Protein AF-A0A944PLM6-F1 (afdb_monomer_lite)

Foldseek 3Di:
DVVVVVVVVVVVVVCCVPDPVSVVVVVLVVVLVVLLVVLLCLLVPPPNPDPPDPDPVVVVVVVVVSVVVSVVQLVLLVVLVVVVVVVCVVVVHDDDVVVVVSDGSSDPPVDDSDDDDDDPPVVQQVQADPVRDHDDDDPPPDDPDDDD

Sequence (148 aa):
MKEYGAIRRTIYAAKYLSDPVYQRKIARQLNRGESIHALRRQLHYARDGKITQRQPAQQSEQMWCLTVVTNAVICWHTEYLGLAVDQLRAAGREVHDDVLAHISPARSSAVNHYGSITVDYERELAQLDERGRQPLRTVTTDGIGAGL

Secondary structure (DSSP, 8-state):
-HHHHHHHHHHHHHHHHH-HHHHHHHHHHHHHHHHHHHHHHHHGGGGTT-----SHHHHHHHHHHHHHHHHHHHHHHHHHHHHHHHHHHHTT----HHHHTT--TT-STTS--SS-----HHHHHHT--TTS-PPP-------S----

pLDDT: mean 77.5, std 15.0, range [29.17, 94.12]

Radius of gyration: 21.21 Å; chains: 1; bounding box: 40×60×49 Å

Structure (mmCIF, N/CA/C/O backbone):
data_AF-A0A944PLM6-F1
#
_entry.id   AF-A0A944PLM6-F1
#
loop_
_atom_site.group_PDB
_atom_site.id
_atom_site.type_symbol
_atom_site.label_atom_id
_atom_site.label_alt_id
_atom_site.label_comp_id
_atom_site.label_asym_id
_atom_site.label_entity_id
_atom_site.label_seq_id
_atom_site.pdbx_PDB_ins_code
_atom_site.Cartn_x
_atom_site.Cartn_y
_atom_site.Cartn_z
_atom_site.occupancy
_atom_site.B_iso_or_equiv
_atom_site.auth_seq_id
_atom_site.auth_comp_id
_atom_site.auth_asym_id
_atom_site.auth_atom_id
_atom_site.pdbx_PDB_model_num
ATOM 1 N N . MET A 1 1 ? 2.335 -35.847 -17.991 1.00 59.47 1 MET A N 1
ATOM 2 C CA . MET A 1 1 ? 2.393 -34.507 -17.344 1.00 59.47 1 MET A CA 1
ATOM 3 C C . MET A 1 1 ? 1.105 -33.679 -17.489 1.00 59.47 1 MET A C 1
ATOM 5 O O . MET A 1 1 ? 0.718 -33.052 -16.513 1.00 59.47 1 MET A O 1
ATOM 9 N N . LYS A 1 2 ? 0.410 -33.671 -18.645 1.00 70.94 2 LYS A N 1
ATOM 10 C CA . LYS A 1 2 ? -0.862 -32.925 -18.833 1.00 70.94 2 LYS A CA 1
ATOM 11 C C . LYS A 1 2 ? -2.008 -33.385 -17.917 1.00 70.94 2 LYS A C 1
ATOM 13 O O . LYS A 1 2 ? -2.741 -32.549 -17.398 1.00 70.94 2 LYS A O 1
ATOM 18 N N . GLU A 1 3 ? -2.131 -34.688 -17.686 1.00 77.38 3 GLU A N 1
ATOM 19 C CA . GLU A 1 3 ? -3.244 -35.269 -16.916 1.00 77.38 3 GLU A CA 1
ATOM 20 C C . GLU A 1 3 ? -3.241 -34.848 -15.443 1.00 77.38 3 GLU A C 1
ATOM 22 O O . GLU A 1 3 ? -4.279 -34.494 -14.891 1.00 77.38 3 GLU A O 1
ATOM 27 N N . TYR A 1 4 ? -2.060 -34.750 -14.831 1.00 81.12 4 TYR A N 1
ATOM 28 C CA . TYR A 1 4 ? -1.915 -34.266 -13.456 1.00 81.12 4 TYR A CA 1
ATOM 29 C C . TYR A 1 4 ? -2.408 -32.815 -13.289 1.00 81.12 4 TYR A C 1
ATOM 31 O O . TYR A 1 4 ? -3.024 -32.456 -12.285 1.00 81.12 4 TYR A O 1
ATOM 39 N N . GLY A 1 5 ? -2.196 -31.973 -14.307 1.00 84.50 5 GLY A N 1
ATOM 40 C CA . GLY A 1 5 ? -2.701 -30.599 -14.326 1.00 84.50 5 GLY A CA 1
ATOM 41 C C . GLY A 1 5 ? -4.224 -30.517 -14.458 1.00 84.50 5 GLY A C 1
ATOM 42 O O . GLY A 1 5 ? -4.839 -29.638 -13.852 1.00 84.50 5 GLY A O 1
ATOM 43 N N . ALA A 1 6 ? -4.832 -31.442 -15.206 1.00 87.69 6 ALA A N 1
ATOM 44 C CA . ALA A 1 6 ? -6.283 -31.535 -15.345 1.00 87.69 6 ALA A CA 1
ATOM 45 C C . ALA A 1 6 ? -6.939 -31.951 -14.021 1.00 87.69 6 ALA A C 1
ATOM 47 O O . ALA A 1 6 ? -7.836 -31.255 -13.554 1.00 87.69 6 ALA A O 1
ATOM 48 N N . ILE A 1 7 ? -6.414 -32.988 -13.357 1.00 88.44 7 ILE A N 1
ATOM 49 C CA . ILE A 1 7 ? -6.901 -33.448 -12.044 1.00 88.44 7 ILE A CA 1
ATOM 50 C C . ILE A 1 7 ? -6.869 -32.303 -11.022 1.00 88.44 7 ILE A C 1
ATOM 52 O O . ILE A 1 7 ? -7.860 -32.043 -10.338 1.00 88.44 7 ILE A O 1
ATOM 56 N N . ARG A 1 8 ? -5.764 -31.546 -10.959 1.00 87.56 8 ARG A N 1
ATOM 57 C CA . ARG A 1 8 ? -5.635 -30.422 -10.020 1.00 87.56 8 ARG A CA 1
ATOM 58 C C . ARG A 1 8 ? -6.628 -29.288 -10.303 1.00 87.56 8 ARG A C 1
ATOM 60 O O . ARG A 1 8 ? -7.148 -28.700 -9.357 1.00 87.56 8 ARG A O 1
ATOM 67 N N . ARG A 1 9 ? -6.912 -28.984 -11.578 1.00 87.81 9 ARG A N 1
ATOM 68 C CA . ARG A 1 9 ? -7.939 -27.994 -11.958 1.00 87.81 9 ARG A CA 1
ATOM 69 C C . ARG A 1 9 ? -9.340 -28.453 -11.582 1.00 87.81 9 ARG A C 1
ATOM 71 O O . ARG A 1 9 ? -10.097 -27.641 -11.066 1.00 87.81 9 ARG A O 1
ATOM 78 N N . THR A 1 10 ? -9.671 -29.724 -11.800 1.00 93.12 10 THR A N 1
ATOM 79 C CA . THR A 1 10 ? -10.995 -30.265 -11.468 1.00 93.12 10 THR A CA 1
ATOM 80 C C . THR A 1 10 ? -11.239 -30.246 -9.961 1.00 93.12 10 THR A C 1
ATOM 82 O O . THR A 1 10 ? -12.281 -29.765 -9.530 1.00 93.12 10 THR A O 1
ATOM 85 N N . ILE A 1 11 ? -10.260 -30.666 -9.148 1.00 90.69 11 ILE A N 1
ATOM 86 C CA . ILE A 1 11 ? -10.351 -30.590 -7.677 1.00 90.69 11 ILE A CA 1
ATOM 87 C C . ILE A 1 11 ? -10.518 -29.137 -7.220 1.00 90.69 11 ILE A C 1
ATOM 89 O O . ILE A 1 11 ? -11.356 -28.843 -6.369 1.00 90.69 11 ILE A O 1
ATOM 93 N N . TYR A 1 12 ? -9.741 -28.217 -7.798 1.00 89.12 12 TYR A N 1
ATOM 94 C CA . TYR A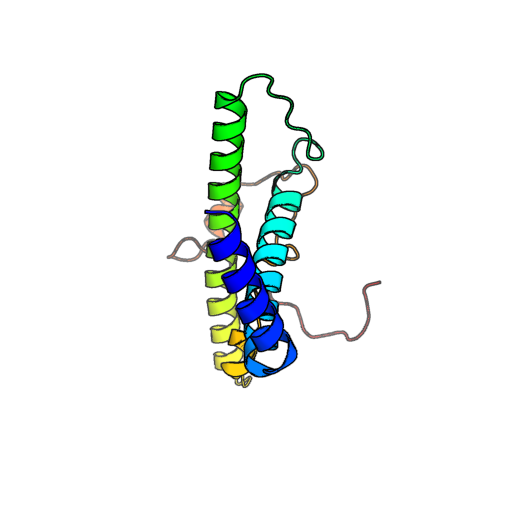 1 12 ? -9.858 -26.793 -7.500 1.00 89.12 12 TYR A CA 1
ATOM 95 C C . TYR A 1 12 ? -11.246 -26.238 -7.852 1.00 89.12 12 TYR A C 1
ATOM 97 O O . TYR A 1 12 ? -11.856 -25.574 -7.019 1.00 89.12 12 TYR A O 1
ATOM 105 N N . ALA A 1 13 ? -11.760 -26.536 -9.049 1.00 90.50 13 ALA A N 1
ATOM 106 C CA . ALA A 1 13 ? -13.065 -26.073 -9.515 1.00 90.50 13 ALA A CA 1
ATOM 107 C C . ALA A 1 13 ? -14.213 -26.650 -8.675 1.00 90.50 13 ALA A C 1
ATOM 109 O O . ALA A 1 13 ? -15.098 -25.906 -8.263 1.00 90.50 13 ALA A O 1
ATOM 110 N N . ALA A 1 14 ? -14.161 -27.946 -8.355 1.00 91.12 14 ALA A N 1
ATOM 111 C CA . ALA A 1 14 ? -15.138 -28.592 -7.485 1.00 91.12 14 ALA A CA 1
ATOM 112 C C . ALA A 1 14 ? -15.158 -27.936 -6.098 1.00 91.12 14 ALA A C 1
ATOM 114 O O . ALA A 1 14 ? -16.220 -27.546 -5.623 1.00 91.12 14 ALA A O 1
ATOM 115 N N . LYS A 1 15 ? -13.981 -27.718 -5.492 1.00 90.44 15 LYS A N 1
ATOM 116 C CA . LYS A 1 15 ? -13.865 -27.05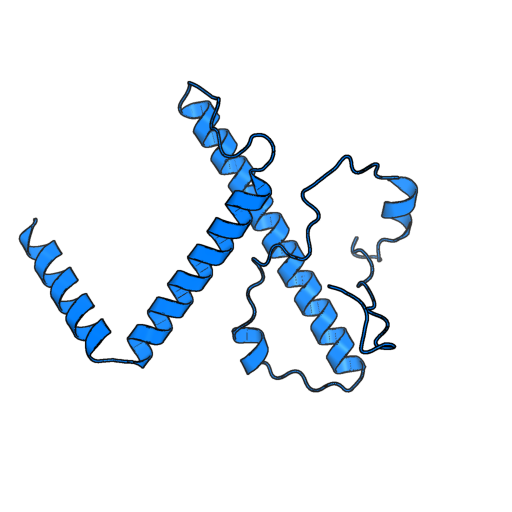2 -4.188 1.00 90.44 15 LYS A CA 1
ATOM 117 C C . LYS A 1 15 ? -14.338 -25.597 -4.226 1.00 90.44 15 LYS A C 1
ATOM 119 O O . LYS A 1 15 ? -14.952 -25.127 -3.276 1.00 90.44 15 LYS A O 1
ATOM 124 N N . TYR A 1 16 ? -14.052 -24.883 -5.313 1.00 89.88 16 TYR A N 1
ATOM 125 C CA . TYR A 1 16 ? -14.509 -23.509 -5.518 1.00 89.88 16 TYR A CA 1
ATOM 126 C C . TYR A 1 16 ? -16.034 -23.402 -5.588 1.00 89.88 16 TYR A C 1
ATOM 128 O O . TYR A 1 16 ? -16.599 -22.485 -5.001 1.00 89.88 16 TYR A O 1
ATOM 136 N N . LEU A 1 17 ? -16.691 -24.342 -6.270 1.00 90.56 17 LEU A N 1
ATOM 137 C CA . LEU A 1 17 ? -18.149 -24.373 -6.402 1.00 90.56 17 LEU A CA 1
ATOM 138 C C . LEU A 1 17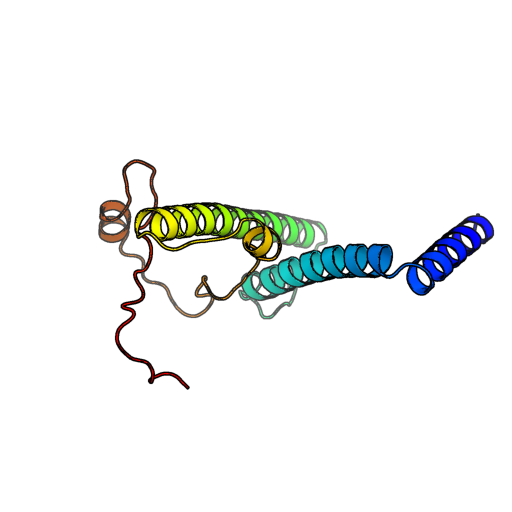 ? -18.852 -24.853 -5.124 1.00 90.56 17 LEU A C 1
ATOM 140 O O . LEU A 1 17 ? -19.970 -24.425 -4.856 1.00 90.56 17 LEU A O 1
ATOM 144 N N . SER A 1 18 ? -18.221 -25.734 -4.341 1.00 92.81 18 SER A N 1
ATOM 145 C CA . SER A 1 18 ? -18.843 -26.345 -3.160 1.00 92.81 18 SER A CA 1
ATOM 146 C C . SER A 1 18 ? -18.670 -25.554 -1.860 1.00 92.81 18 SER A C 1
ATOM 148 O O . SER A 1 18 ? -19.452 -25.743 -0.935 1.00 92.81 18 SER A O 1
ATOM 150 N N . ASP A 1 19 ? -17.624 -24.729 -1.742 1.00 94.12 19 ASP A N 1
ATOM 151 C CA . ASP A 1 19 ? -17.245 -24.063 -0.488 1.00 94.12 19 ASP A CA 1
ATOM 152 C C . ASP A 1 19 ? -17.259 -22.522 -0.630 1.00 94.12 19 ASP A C 1
ATOM 154 O O . ASP A 1 19 ? -16.311 -21.926 -1.161 1.00 94.12 19 ASP A O 1
ATOM 158 N N . PRO A 1 20 ? -18.293 -21.841 -0.094 1.00 91.81 20 PRO A N 1
ATOM 159 C CA . PRO A 1 20 ? -18.384 -20.381 -0.106 1.00 91.81 20 PRO A CA 1
ATOM 160 C C . PRO A 1 20 ? -17.243 -19.677 0.641 1.00 91.81 20 PRO A C 1
ATOM 162 O O . PRO A 1 20 ? -16.858 -18.559 0.288 1.00 91.81 20 PRO A O 1
ATOM 165 N N . VAL A 1 21 ? -16.673 -20.295 1.681 1.00 90.75 21 VAL A N 1
ATOM 166 C CA . VAL A 1 21 ? -15.540 -19.727 2.427 1.00 90.75 21 VAL A CA 1
ATOM 167 C C . VAL A 1 21 ? -14.285 -19.762 1.558 1.00 90.75 21 VAL A C 1
ATOM 169 O O . VAL A 1 21 ? -13.546 -18.772 1.492 1.00 90.75 21 VAL A O 1
ATOM 172 N N . TYR A 1 22 ? -14.075 -20.862 0.832 1.00 88.50 22 TYR A N 1
ATOM 173 C CA . TYR A 1 22 ? -12.991 -20.990 -0.139 1.00 88.50 22 TYR A CA 1
ATOM 174 C C . TYR A 1 22 ? -13.141 -19.994 -1.298 1.00 88.50 22 TYR A C 1
ATOM 176 O O . TYR A 1 22 ? -12.171 -19.310 -1.640 1.00 88.50 22 TYR A O 1
ATOM 184 N N . GLN A 1 23 ? -14.357 -19.818 -1.825 1.00 90.38 23 GLN A N 1
ATOM 185 C CA . GLN A 1 23 ? -14.659 -18.802 -2.836 1.00 90.38 23 GLN A CA 1
ATOM 186 C C . GLN A 1 23 ? -14.324 -17.387 -2.345 1.00 90.38 23 GLN A C 1
ATOM 188 O O . GLN A 1 23 ? -13.603 -16.654 -3.024 1.00 90.38 23 GLN A O 1
ATOM 193 N N . ARG A 1 24 ? -14.782 -17.004 -1.144 1.00 87.94 24 ARG A N 1
ATOM 194 C CA . ARG A 1 24 ? -14.489 -15.685 -0.550 1.00 87.94 24 ARG A CA 1
ATOM 195 C C . ARG A 1 24 ? -12.992 -15.462 -0.351 1.00 87.94 24 ARG A C 1
ATOM 197 O O . ARG A 1 24 ? -12.513 -14.346 -0.540 1.00 87.94 24 ARG A O 1
ATOM 204 N N . LYS A 1 25 ? -12.244 -16.499 0.040 1.00 87.56 25 LYS A N 1
ATOM 205 C CA . LYS A 1 25 ? -10.783 -16.423 0.178 1.00 87.56 25 LYS A CA 1
ATOM 206 C C . LYS A 1 25 ? -10.115 -16.144 -1.170 1.00 87.56 25 LYS A C 1
ATOM 208 O O . LYS A 1 25 ? -9.259 -15.266 -1.243 1.00 87.56 25 LYS A O 1
ATOM 213 N N . ILE A 1 26 ? -10.531 -16.846 -2.223 1.00 87.19 26 ILE A N 1
ATOM 214 C CA . ILE A 1 26 ? -10.013 -16.645 -3.582 1.00 87.19 26 ILE A CA 1
ATOM 215 C C . ILE A 1 26 ? -10.363 -15.249 -4.098 1.00 87.19 26 ILE A C 1
ATOM 217 O O . ILE A 1 26 ? -9.477 -14.546 -4.574 1.00 87.19 26 ILE A O 1
ATOM 221 N N . ALA A 1 27 ? -11.612 -14.809 -3.930 1.00 85.25 27 ALA A N 1
ATOM 222 C CA . ALA A 1 27 ? -12.045 -13.470 -4.323 1.00 85.25 27 ALA A CA 1
ATOM 223 C C . ALA A 1 27 ? -11.233 -12.376 -3.611 1.00 85.25 27 ALA A C 1
ATOM 225 O O . ALA A 1 27 ? -10.778 -11.434 -4.248 1.00 85.25 27 ALA A O 1
ATOM 226 N N . ARG A 1 28 ? -10.953 -12.529 -2.308 1.00 84.50 28 ARG A N 1
ATOM 227 C CA . ARG A 1 28 ? -10.081 -11.601 -1.565 1.00 84.50 28 ARG A CA 1
ATOM 228 C C . ARG A 1 28 ? -8.666 -11.530 -2.138 1.00 84.50 28 ARG A C 1
ATOM 230 O O . ARG A 1 28 ? -8.110 -10.440 -2.255 1.00 84.50 28 ARG A O 1
ATOM 237 N N . GLN A 1 29 ? -8.077 -12.671 -2.496 1.00 85.25 29 GLN A N 1
ATOM 238 C CA . GLN A 1 29 ? -6.752 -12.697 -3.121 1.00 85.25 29 GLN A CA 1
ATOM 239 C C . GLN A 1 29 ? -6.764 -12.043 -4.506 1.00 85.25 29 GLN A C 1
ATOM 241 O O . GLN A 1 29 ? -5.848 -11.283 -4.819 1.00 85.25 29 GLN A O 1
ATOM 246 N N . LEU A 1 30 ? -7.807 -12.298 -5.300 1.00 86.31 30 LEU A N 1
ATOM 247 C CA . LEU A 1 30 ? -7.975 -11.703 -6.622 1.00 86.31 30 LEU A CA 1
ATOM 248 C C . LEU A 1 30 ? -8.134 -10.183 -6.530 1.00 86.31 30 LEU A C 1
ATOM 250 O O . LEU A 1 30 ? -7.349 -9.466 -7.139 1.00 86.31 30 LEU A O 1
ATOM 254 N N . ASN A 1 31 ? -9.045 -9.700 -5.683 1.00 84.94 31 ASN A N 1
ATOM 255 C CA . ASN A 1 31 ? -9.276 -8.271 -5.461 1.00 84.94 31 ASN A CA 1
ATOM 256 C C . ASN A 1 31 ? -7.996 -7.547 -5.019 1.00 84.94 31 ASN A C 1
ATOM 258 O O . ASN A 1 31 ? -7.735 -6.424 -5.445 1.00 84.94 31 ASN A O 1
ATOM 262 N N . ARG A 1 32 ? -7.159 -8.194 -4.194 1.00 83.44 32 ARG A N 1
ATOM 263 C CA . ARG A 1 32 ? -5.848 -7.654 -3.804 1.00 83.44 32 ARG A CA 1
ATOM 264 C C . ARG A 1 32 ? -4.886 -7.558 -4.989 1.00 83.44 32 ARG A C 1
ATOM 266 O O . ARG A 1 32 ? -4.160 -6.576 -5.105 1.00 83.44 32 ARG A O 1
ATOM 273 N N . GLY A 1 33 ? -4.844 -8.579 -5.841 1.00 85.06 33 GLY A N 1
ATOM 274 C CA . GLY A 1 33 ? -4.038 -8.551 -7.060 1.00 85.06 33 GLY A CA 1
ATOM 275 C C . GLY A 1 33 ? -4.508 -7.454 -8.012 1.00 85.06 33 GLY A C 1
ATOM 276 O O . GLY A 1 33 ? -3.704 -6.648 -8.475 1.00 85.06 33 GLY A O 1
ATOM 277 N N . GLU A 1 34 ? -5.815 -7.376 -8.253 1.00 86.00 34 GLU A N 1
ATOM 278 C CA . GLU A 1 34 ? -6.432 -6.371 -9.116 1.00 86.00 34 GLU A CA 1
ATOM 279 C C . GLU A 1 34 ? -6.180 -4.945 -8.631 1.00 86.00 34 GLU A C 1
ATOM 281 O O . GLU A 1 34 ? -5.835 -4.100 -9.455 1.00 86.00 34 GLU A O 1
ATOM 286 N N . SER A 1 35 ? -6.266 -4.676 -7.322 1.00 84.25 35 SER A N 1
ATOM 287 C CA . SER A 1 35 ? -5.984 -3.342 -6.780 1.00 84.25 35 SER A CA 1
ATOM 288 C C . SER A 1 35 ? -4.520 -2.939 -6.967 1.00 84.25 35 SER A C 1
ATOM 290 O O . SER A 1 35 ? -4.241 -1.826 -7.410 1.00 84.25 35 SER A O 1
ATOM 292 N N . ILE A 1 36 ? -3.574 -3.858 -6.744 1.00 85.31 36 ILE A N 1
ATOM 293 C CA . ILE A 1 36 ? -2.147 -3.617 -7.008 1.00 85.31 36 ILE A CA 1
ATOM 294 C C . ILE A 1 36 ? -1.902 -3.384 -8.503 1.00 85.31 36 ILE A C 1
ATOM 296 O O . ILE A 1 36 ? -1.142 -2.491 -8.880 1.00 85.31 36 ILE A O 1
ATOM 300 N N . HIS A 1 37 ? -2.535 -4.170 -9.375 1.00 86.19 37 HIS A N 1
ATOM 301 C CA . HIS A 1 37 ? -2.409 -3.990 -10.818 1.00 86.19 37 HIS A CA 1
ATOM 302 C C . HIS A 1 37 ? -3.043 -2.681 -11.299 1.00 86.19 37 HIS A C 1
ATOM 304 O O . HIS A 1 37 ? -2.486 -2.042 -12.189 1.00 86.19 37 HIS A O 1
ATOM 310 N N . ALA A 1 38 ? -4.164 -2.257 -10.715 1.00 83.38 38 ALA A N 1
ATOM 311 C CA . ALA A 1 38 ? -4.777 -0.962 -10.989 1.00 83.38 38 ALA A CA 1
ATOM 312 C C . ALA A 1 38 ? -3.847 0.188 -10.585 1.00 83.38 38 ALA A C 1
ATOM 314 O O . ALA A 1 38 ? -3.557 1.044 -11.420 1.00 83.38 38 ALA A O 1
ATOM 315 N N . LEU A 1 39 ? -3.283 0.127 -9.374 1.00 83.25 39 LEU A N 1
ATOM 316 C CA . LEU A 1 39 ? -2.303 1.097 -8.890 1.00 83.25 39 LEU A CA 1
ATOM 317 C C . LEU A 1 39 ? -1.071 1.162 -9.803 1.00 83.25 39 LEU A C 1
ATOM 319 O O . LEU A 1 39 ? -0.656 2.243 -10.205 1.00 83.25 39 LEU A O 1
ATOM 323 N N . ARG A 1 40 ? -0.519 0.010 -10.207 1.00 83.31 40 ARG A N 1
ATOM 324 C CA . ARG A 1 40 ? 0.597 -0.055 -11.169 1.00 83.31 40 ARG A CA 1
ATOM 325 C C . ARG A 1 40 ? 0.263 0.624 -12.491 1.00 83.31 40 ARG A C 1
ATOM 327 O O . ARG A 1 40 ? 1.102 1.348 -13.013 1.00 83.31 40 ARG A O 1
ATOM 334 N N . ARG A 1 41 ? -0.939 0.401 -13.033 1.00 79.38 41 ARG A N 1
ATOM 335 C CA . ARG A 1 41 ? -1.377 1.052 -14.279 1.00 79.38 41 ARG A CA 1
ATOM 336 C C . ARG A 1 41 ? -1.454 2.570 -14.126 1.00 79.38 41 ARG A C 1
ATOM 338 O O . ARG A 1 41 ? -1.025 3.273 -15.031 1.00 79.38 41 ARG A O 1
ATOM 345 N N . GLN A 1 42 ? -1.944 3.060 -12.990 1.00 77.06 42 GLN A N 1
ATOM 346 C CA . GLN A 1 42 ? -2.017 4.497 -12.706 1.00 77.06 42 GLN A CA 1
ATOM 347 C C . GLN A 1 42 ? -0.636 5.122 -12.478 1.00 77.06 42 GLN A C 1
ATOM 349 O O . GLN A 1 42 ? -0.374 6.208 -12.979 1.00 77.06 42 GLN A O 1
ATOM 354 N N . LEU A 1 43 ? 0.281 4.431 -11.792 1.00 76.69 43 LEU A N 1
ATOM 355 C CA . LEU A 1 43 ? 1.661 4.900 -11.617 1.00 76.69 43 LEU A CA 1
ATOM 356 C C . LEU A 1 43 ? 2.456 4.910 -12.926 1.00 76.69 43 LEU A C 1
ATOM 358 O O . LEU A 1 43 ? 3.298 5.776 -13.139 1.00 76.69 43 LEU A O 1
ATOM 362 N N . HIS A 1 44 ? 2.203 3.952 -13.813 1.00 72.94 44 HIS A N 1
ATOM 363 C CA . HIS A 1 44 ? 2.915 3.806 -15.084 1.00 72.94 44 HIS A CA 1
ATOM 364 C C . HIS A 1 44 ? 2.515 4.868 -16.140 1.00 72.94 44 HIS A C 1
ATOM 366 O O . HIS A 1 44 ? 2.846 4.758 -17.321 1.00 72.94 44 HIS A O 1
ATOM 372 N N . TYR A 1 45 ? 1.825 5.931 -15.722 1.00 63.03 45 TYR A N 1
ATOM 373 C CA . TYR A 1 45 ? 1.223 6.950 -16.576 1.00 63.03 45 TYR A CA 1
ATOM 374 C C . TYR A 1 45 ? 2.209 7.848 -17.343 1.00 63.03 45 TYR A C 1
ATOM 376 O O . TYR A 1 45 ? 1.792 8.511 -18.288 1.00 63.03 45 TYR A O 1
ATOM 384 N N . ALA A 1 46 ? 3.519 7.825 -17.074 1.00 54.25 46 ALA A N 1
ATOM 385 C CA . ALA A 1 46 ? 4.471 8.657 -17.824 1.00 54.25 46 ALA A CA 1
ATOM 386 C C . ALA A 1 46 ? 4.507 8.387 -19.351 1.00 54.25 46 ALA A C 1
ATOM 388 O O . ALA A 1 46 ? 5.221 9.095 -20.058 1.00 54.25 46 ALA A O 1
ATOM 389 N N . ARG A 1 47 ? 3.772 7.385 -19.878 1.00 48.47 47 ARG A N 1
ATOM 390 C CA . ARG A 1 47 ? 3.685 7.072 -21.319 1.00 48.47 47 ARG A CA 1
ATOM 391 C C . ARG A 1 47 ? 2.470 6.237 -21.767 1.00 48.47 47 ARG A C 1
ATOM 393 O O . ARG A 1 47 ? 2.589 5.452 -22.707 1.00 48.47 47 ARG A O 1
ATOM 400 N N . ASP A 1 48 ? 1.307 6.385 -21.126 1.00 53.09 48 ASP A N 1
ATOM 401 C CA . ASP A 1 48 ? 0.055 5.770 -21.624 1.00 53.09 48 ASP A CA 1
ATOM 402 C C . ASP A 1 48 ? 0.118 4.224 -21.749 1.00 53.09 48 ASP A C 1
ATOM 404 O O . ASP A 1 48 ? -0.439 3.611 -22.659 1.00 53.09 48 ASP A O 1
ATOM 408 N N . GLY A 1 49 ? 0.886 3.557 -20.876 1.00 52.50 49 GLY A N 1
ATOM 409 C CA . GLY A 1 49 ? 1.015 2.094 -20.899 1.00 52.50 49 GLY A CA 1
ATOM 410 C C . GLY A 1 49 ? 1.897 1.509 -22.008 1.00 52.50 49 GLY A C 1
ATOM 411 O O . GLY A 1 49 ? 2.007 0.286 -22.111 1.00 52.50 49 GLY A O 1
ATOM 412 N N . LYS A 1 50 ? 2.532 2.337 -22.848 1.00 51.28 50 LYS A N 1
ATOM 413 C CA . LYS A 1 50 ? 3.356 1.856 -23.965 1.00 51.28 50 LYS A CA 1
ATOM 414 C C . LYS A 1 50 ? 4.809 1.657 -23.545 1.00 51.28 50 LYS A C 1
ATOM 416 O O . LYS A 1 50 ? 5.577 2.609 -23.402 1.00 51.28 50 LYS A O 1
ATOM 421 N N . ILE A 1 51 ? 5.218 0.392 -23.469 1.00 55.38 51 ILE A N 1
ATOM 422 C CA . ILE A 1 51 ? 6.623 -0.016 -23.380 1.00 55.38 51 ILE A CA 1
ATOM 423 C C . ILE A 1 51 ? 7.324 0.403 -24.684 1.00 55.38 51 ILE A C 1
ATOM 425 O O . ILE A 1 51 ? 7.259 -0.288 -25.695 1.00 55.38 51 ILE A O 1
ATOM 429 N N . THR A 1 52 ? 7.963 1.576 -24.696 1.00 53.91 52 THR A N 1
ATOM 430 C CA . THR A 1 52 ? 8.677 2.078 -25.890 1.00 53.91 52 THR A CA 1
ATOM 431 C C . THR A 1 52 ? 10.034 1.394 -26.087 1.00 53.91 52 THR A C 1
ATOM 433 O O . THR A 1 52 ? 10.635 1.504 -27.153 1.00 53.91 52 THR A O 1
ATOM 436 N N . GLN A 1 53 ? 10.545 0.696 -25.070 1.00 57.25 53 GLN A N 1
ATOM 437 C CA . GLN A 1 53 ? 11.886 0.131 -25.142 1.00 57.25 53 GLN A CA 1
ATOM 438 C C . GLN A 1 53 ? 11.896 -1.161 -25.954 1.00 57.25 53 GLN A C 1
ATOM 440 O O . GLN A 1 53 ? 11.241 -2.144 -25.607 1.00 57.25 53 GLN A O 1
ATOM 445 N N . ARG A 1 54 ? 12.671 -1.158 -27.042 1.00 58.12 54 ARG A N 1
ATOM 446 C CA . ARG A 1 54 ? 12.827 -2.304 -27.952 1.00 58.12 54 ARG A CA 1
ATOM 447 C C . ARG A 1 54 ? 13.585 -3.478 -27.323 1.00 58.12 54 ARG A C 1
ATOM 449 O O . ARG A 1 54 ? 13.453 -4.594 -27.812 1.00 58.12 54 ARG A O 1
ATOM 456 N N . GLN A 1 55 ? 14.382 -3.244 -26.277 1.00 69.56 55 GLN A N 1
ATOM 457 C CA . GLN A 1 55 ? 15.258 -4.261 -25.688 1.00 69.56 55 GLN A CA 1
ATOM 458 C C . GLN A 1 55 ? 14.665 -4.870 -24.403 1.00 69.56 55 GLN A C 1
ATOM 460 O O . GLN A 1 55 ? 14.328 -4.116 -23.487 1.00 69.56 55 GLN A O 1
ATOM 465 N N . PRO A 1 56 ? 14.618 -6.210 -24.261 1.00 70.44 56 PRO A N 1
ATOM 466 C CA . PRO A 1 56 ? 14.074 -6.886 -23.074 1.00 70.44 56 PRO A CA 1
ATOM 467 C C . PRO A 1 56 ? 14.705 -6.466 -21.734 1.00 70.44 56 PRO A C 1
ATOM 469 O O . PRO A 1 56 ? 14.018 -6.417 -20.712 1.00 70.44 56 PRO A O 1
ATOM 472 N N . ALA A 1 57 ? 15.998 -6.123 -21.728 1.00 74.00 57 ALA A N 1
ATOM 473 C CA . ALA A 1 57 ? 16.703 -5.655 -20.531 1.00 74.00 57 ALA A CA 1
ATOM 474 C C . ALA A 1 57 ? 16.139 -4.319 -20.014 1.00 74.00 57 ALA A C 1
ATOM 476 O O . ALA A 1 57 ? 15.847 -4.184 -18.829 1.00 74.00 57 ALA A O 1
ATOM 477 N N . GLN A 1 58 ? 15.880 -3.375 -20.921 1.00 71.12 58 GLN A N 1
ATOM 478 C CA . GLN A 1 58 ? 15.302 -2.069 -20.596 1.00 71.12 58 GLN A CA 1
ATOM 479 C C . GLN A 1 58 ? 13.835 -2.189 -20.147 1.00 71.12 58 GLN A C 1
ATOM 481 O O . GLN A 1 58 ? 13.385 -1.446 -19.279 1.00 71.12 58 GLN A O 1
ATOM 486 N N . GLN A 1 59 ? 13.078 -3.149 -20.695 1.00 74.00 59 GLN A N 1
ATOM 487 C CA . GLN A 1 59 ? 11.717 -3.441 -20.222 1.00 74.00 59 GLN A CA 1
ATOM 488 C C . GLN A 1 59 ? 11.733 -4.012 -18.801 1.00 74.00 59 GLN A C 1
ATOM 490 O O . GLN A 1 59 ? 10.906 -3.640 -17.970 1.00 74.00 59 GLN A O 1
ATOM 495 N N . SER A 1 60 ? 12.695 -4.891 -18.512 1.00 79.94 60 SER A N 1
ATOM 496 C CA . SER A 1 60 ? 12.876 -5.469 -17.180 1.00 79.94 60 SER A CA 1
ATOM 497 C C . SER A 1 60 ? 13.197 -4.388 -16.158 1.00 79.94 60 SER A C 1
ATOM 499 O O . SER A 1 60 ? 12.535 -4.311 -15.129 1.00 79.94 60 SER A O 1
ATOM 501 N N . GLU A 1 61 ? 14.142 -3.502 -16.463 1.00 80.62 61 GLU A N 1
ATOM 502 C CA . GLU A 1 61 ? 14.500 -2.371 -15.604 1.00 80.62 61 GLU A CA 1
ATOM 503 C C . GLU A 1 61 ? 13.299 -1.455 -15.307 1.00 80.62 61 GLU A C 1
ATOM 505 O O . GLU A 1 61 ? 13.053 -1.101 -14.153 1.00 80.62 61 GLU A O 1
ATOM 510 N N . GLN A 1 62 ? 12.474 -1.153 -16.315 1.00 78.69 62 GLN A N 1
ATOM 511 C CA . GLN A 1 62 ? 11.230 -0.400 -16.118 1.00 78.69 62 GLN A CA 1
ATOM 512 C C . GLN A 1 62 ? 10.233 -1.128 -15.212 1.00 78.69 62 GLN A C 1
ATOM 514 O O . GLN A 1 62 ? 9.609 -0.499 -14.357 1.00 78.69 62 GLN A O 1
ATOM 519 N N . MET A 1 63 ? 10.088 -2.447 -15.366 1.00 81.94 63 MET A N 1
ATOM 520 C CA . MET A 1 63 ? 9.225 -3.255 -14.500 1.00 81.94 63 MET A CA 1
ATOM 521 C C . MET A 1 63 ? 9.728 -3.287 -13.053 1.00 81.94 63 MET A C 1
ATOM 523 O O . MET A 1 63 ? 8.916 -3.211 -12.124 1.00 81.94 63 MET A O 1
ATOM 527 N N . TRP A 1 64 ? 11.045 -3.362 -12.846 1.00 85.31 64 TRP A N 1
ATOM 528 C CA . TRP A 1 64 ? 11.659 -3.275 -11.521 1.00 85.31 64 TRP A CA 1
ATOM 529 C C . TRP A 1 64 ? 11.403 -1.914 -10.884 1.00 85.31 64 TRP A C 1
ATOM 531 O O . TRP A 1 64 ? 10.883 -1.859 -9.771 1.00 85.31 64 TRP A O 1
ATOM 541 N N . CYS A 1 65 ? 11.669 -0.826 -11.609 1.00 85.56 65 CYS A N 1
ATOM 542 C CA . CYS A 1 65 ? 11.405 0.530 -11.137 1.00 85.56 65 CYS A CA 1
ATOM 543 C C . CYS A 1 65 ? 9.923 0.717 -10.773 1.00 85.56 65 CYS A C 1
ATOM 545 O O . CYS A 1 65 ? 9.604 1.108 -9.651 1.00 85.56 65 CYS A O 1
ATOM 547 N N . LEU A 1 66 ? 8.999 0.322 -11.656 1.00 84.88 66 LEU A N 1
ATOM 548 C CA . LEU A 1 66 ? 7.562 0.390 -11.381 1.00 84.88 66 LEU A CA 1
ATOM 549 C C . LEU A 1 66 ? 7.174 -0.422 -10.139 1.00 84.88 66 LEU A C 1
ATOM 551 O O . LEU A 1 66 ? 6.336 0.013 -9.349 1.00 84.88 66 LEU A O 1
ATOM 555 N N . THR A 1 67 ? 7.785 -1.592 -9.944 1.00 87.44 67 THR A N 1
ATOM 556 C CA . THR A 1 67 ? 7.559 -2.423 -8.755 1.00 87.44 67 THR A CA 1
ATOM 557 C C . THR A 1 67 ? 8.030 -1.719 -7.486 1.00 87.44 67 THR A C 1
ATOM 559 O O . THR A 1 67 ? 7.283 -1.697 -6.508 1.00 87.44 67 THR A O 1
ATOM 562 N N . VAL A 1 68 ? 9.216 -1.105 -7.507 1.00 89.94 68 VAL A N 1
ATOM 563 C CA . VAL A 1 68 ? 9.759 -0.340 -6.376 1.00 89.94 68 VAL A CA 1
ATOM 564 C C . VAL A 1 68 ? 8.841 0.827 -6.023 1.00 89.94 68 VAL A C 1
ATOM 566 O O . VAL A 1 68 ? 8.415 0.926 -4.874 1.00 89.94 68 VAL A O 1
ATOM 569 N N . VAL A 1 69 ? 8.458 1.655 -7.000 1.00 87.12 69 VAL A N 1
ATOM 570 C CA . VAL A 1 69 ? 7.583 2.814 -6.746 1.00 87.12 69 VAL A CA 1
ATOM 571 C C . VAL A 1 69 ? 6.208 2.364 -6.241 1.00 87.12 69 VAL A C 1
ATOM 573 O O . VAL A 1 69 ? 5.690 2.927 -5.281 1.00 87.12 69 VAL A O 1
ATOM 576 N N . THR A 1 70 ? 5.637 1.298 -6.812 1.00 87.19 70 THR A N 1
ATOM 577 C CA . THR A 1 70 ? 4.359 0.739 -6.330 1.00 87.19 70 THR A CA 1
ATOM 578 C C . THR A 1 70 ? 4.454 0.310 -4.867 1.00 87.19 70 THR A C 1
ATOM 580 O O . THR A 1 70 ? 3.569 0.623 -4.073 1.00 87.19 70 THR A O 1
ATOM 583 N N . ASN A 1 71 ? 5.521 -0.399 -4.498 1.00 90.25 71 ASN A N 1
ATOM 584 C CA . ASN A 1 71 ? 5.717 -0.859 -3.127 1.00 90.25 71 ASN A CA 1
ATOM 585 C C . ASN A 1 71 ? 5.947 0.313 -2.163 1.00 90.25 71 ASN A C 1
ATOM 587 O O . ASN A 1 71 ? 5.410 0.286 -1.059 1.00 90.25 71 ASN A O 1
ATOM 591 N N . ALA A 1 72 ? 6.678 1.348 -2.586 1.00 89.56 72 ALA A N 1
ATOM 592 C CA . ALA A 1 72 ? 6.878 2.564 -1.802 1.00 89.56 72 ALA A CA 1
ATOM 593 C C . ALA A 1 72 ? 5.546 3.279 -1.519 1.00 89.56 72 ALA A C 1
ATOM 595 O O . ALA A 1 72 ? 5.259 3.603 -0.369 1.00 89.56 72 ALA A O 1
ATOM 596 N N . VAL A 1 73 ? 4.684 3.432 -2.532 1.00 86.75 73 VAL A N 1
ATOM 597 C CA . VAL A 1 73 ? 3.341 4.018 -2.365 1.00 86.75 73 VAL A CA 1
ATOM 598 C C . VAL A 1 73 ? 2.474 3.176 -1.427 1.00 86.75 73 VAL A C 1
ATOM 600 O O . VAL A 1 73 ? 1.813 3.719 -0.546 1.00 86.75 73 VAL A O 1
ATOM 603 N N . ILE A 1 74 ? 2.490 1.846 -1.564 1.00 88.06 74 ILE A N 1
ATOM 604 C CA . ILE A 1 74 ? 1.740 0.951 -0.667 1.00 88.06 74 ILE A CA 1
ATOM 605 C C . ILE A 1 74 ? 2.243 1.066 0.777 1.00 88.06 74 ILE A C 1
ATOM 607 O O . ILE A 1 74 ? 1.432 1.079 1.704 1.00 88.06 74 ILE A O 1
ATOM 611 N N . CYS A 1 75 ? 3.560 1.143 0.974 1.00 89.19 75 CYS A N 1
ATOM 612 C CA . CYS A 1 75 ? 4.164 1.328 2.289 1.00 89.19 75 CYS A CA 1
ATOM 613 C C . CYS A 1 75 ? 3.695 2.644 2.917 1.00 89.19 75 CYS A C 1
ATOM 615 O O . CYS A 1 75 ? 3.169 2.636 4.028 1.00 89.19 75 CYS A O 1
ATOM 617 N N . TRP A 1 76 ? 3.783 3.739 2.158 1.00 87.56 76 TRP A N 1
ATOM 618 C CA . TRP A 1 76 ? 3.317 5.058 2.577 1.00 87.56 76 TRP A CA 1
ATOM 619 C C . TRP A 1 76 ? 1.829 5.052 2.953 1.00 87.56 76 TRP A C 1
ATOM 621 O O . TRP A 1 76 ? 1.465 5.466 4.050 1.00 87.56 76 TRP A O 1
ATOM 631 N N . HIS A 1 77 ? 0.956 4.488 2.112 1.00 87.12 77 HIS A N 1
ATOM 632 C CA . HIS A 1 77 ? -0.467 4.368 2.441 1.00 87.12 77 HIS A CA 1
ATOM 633 C C . HIS A 1 77 ? -0.720 3.541 3.699 1.00 87.12 77 HIS A C 1
ATOM 635 O O . HIS A 1 77 ? -1.618 3.870 4.467 1.00 87.12 77 HIS A O 1
ATOM 641 N N . THR A 1 78 ? 0.034 2.462 3.908 1.00 88.75 78 THR A N 1
ATOM 642 C CA . THR A 1 78 ? -0.140 1.599 5.083 1.00 88.75 78 THR A CA 1
ATOM 643 C C . THR A 1 78 ? 0.211 2.352 6.363 1.00 88.75 78 THR A C 1
ATOM 645 O O . THR A 1 78 ? -0.548 2.297 7.327 1.00 88.75 78 THR A O 1
ATOM 648 N N . GLU A 1 79 ? 1.314 3.100 6.355 1.00 89.19 79 GLU A N 1
ATOM 649 C CA . GLU A 1 79 ? 1.719 3.924 7.493 1.00 89.19 79 GLU A CA 1
ATOM 650 C C . GLU A 1 79 ? 0.687 5.019 7.797 1.00 89.19 79 GLU A C 1
ATOM 652 O O . GLU A 1 79 ? 0.239 5.150 8.935 1.00 89.19 79 GLU A O 1
ATOM 657 N N . TYR A 1 80 ? 0.234 5.754 6.778 1.00 87.31 80 TYR A N 1
ATOM 658 C CA . TYR A 1 80 ? -0.724 6.848 6.968 1.00 87.31 80 TYR A CA 1
ATOM 659 C C . TYR A 1 80 ? -2.129 6.362 7.324 1.00 87.31 80 TYR A C 1
ATOM 661 O O . TYR A 1 80 ? -2.835 7.044 8.064 1.00 87.31 80 TYR A O 1
ATOM 669 N N . LEU A 1 81 ? -2.541 5.181 6.852 1.00 87.75 81 LEU A N 1
ATOM 670 C CA . LEU A 1 81 ? -3.765 4.537 7.329 1.00 87.75 81 LEU A CA 1
ATOM 671 C C . LEU A 1 81 ? -3.660 4.202 8.819 1.00 87.75 81 LEU A C 1
ATOM 673 O O . LEU A 1 81 ? -4.620 4.445 9.542 1.00 87.75 81 LEU A O 1
ATOM 677 N N . GLY A 1 82 ? -2.508 3.704 9.279 1.00 88.56 82 GLY A N 1
ATOM 678 C CA . GLY A 1 82 ? -2.252 3.471 10.703 1.00 88.56 82 GLY A CA 1
ATOM 679 C C . GLY A 1 82 ? -2.387 4.755 11.521 1.00 88.56 82 GLY A C 1
ATOM 680 O O . GLY A 1 82 ? -3.194 4.814 12.443 1.00 88.56 82 GLY A O 1
ATOM 681 N N . LEU A 1 83 ? -1.700 5.821 11.099 1.00 88.88 83 LEU A N 1
ATOM 682 C CA . LEU A 1 83 ? -1.787 7.132 11.752 1.00 88.88 83 LEU A CA 1
ATOM 683 C C . LEU A 1 83 ? -3.221 7.680 11.785 1.00 88.88 83 LEU A C 1
ATOM 685 O O . LEU A 1 83 ? -3.651 8.234 12.795 1.00 88.88 83 LEU A O 1
ATOM 689 N N . ALA A 1 84 ? -3.975 7.531 10.691 1.00 88.19 84 ALA A N 1
ATOM 690 C CA . ALA A 1 84 ? -5.354 8.005 10.615 1.00 88.19 84 ALA A CA 1
ATOM 691 C C . ALA A 1 84 ? -6.274 7.228 11.567 1.00 88.19 84 ALA A C 1
ATOM 693 O O . ALA A 1 84 ? -7.140 7.820 12.210 1.00 88.19 84 ALA A O 1
ATOM 694 N N . VAL A 1 85 ? -6.081 5.912 11.685 1.00 89.06 85 VAL A N 1
ATOM 695 C CA . VAL A 1 85 ? -6.818 5.070 12.637 1.00 89.06 85 VAL A CA 1
ATOM 696 C C . VAL A 1 85 ? -6.493 5.462 14.075 1.00 89.06 85 VAL A C 1
ATOM 698 O O . VAL A 1 85 ? -7.414 5.597 14.880 1.00 89.06 85 VAL A O 1
ATOM 701 N N . ASP A 1 86 ? -5.220 5.696 14.389 1.00 89.62 86 ASP A N 1
ATOM 702 C CA . ASP A 1 86 ? -4.792 6.107 15.727 1.00 89.62 86 ASP A CA 1
ATOM 703 C C . ASP A 1 86 ? -5.393 7.464 16.114 1.00 89.62 86 ASP A C 1
ATOM 705 O O . ASP A 1 86 ? -5.928 7.609 17.214 1.00 89.62 86 ASP A O 1
ATOM 709 N N . GLN A 1 87 ? -5.402 8.437 15.194 1.00 88.38 87 GLN A N 1
ATOM 710 C CA . GLN A 1 87 ? -6.064 9.726 15.417 1.00 88.38 87 GLN A CA 1
ATOM 711 C C . GLN A 1 87 ? -7.578 9.585 15.617 1.00 88.38 87 GLN A C 1
ATOM 713 O O . GLN A 1 87 ? -8.135 10.217 16.513 1.00 88.38 87 GLN A O 1
ATOM 718 N N . LEU A 1 88 ? -8.254 8.748 14.822 1.00 88.19 88 LEU A N 1
ATOM 719 C CA . LEU A 1 88 ? -9.692 8.500 14.978 1.00 88.19 88 LEU A CA 1
ATOM 720 C C . LEU A 1 88 ? -10.009 7.877 16.343 1.00 88.19 88 LEU A C 1
ATOM 722 O O . LEU A 1 88 ? -10.929 8.332 17.023 1.00 88.19 88 LEU A O 1
ATOM 726 N N . ARG A 1 89 ? -9.223 6.884 16.769 1.00 89.75 89 ARG A N 1
ATOM 727 C CA . ARG A 1 89 ? -9.363 6.250 18.088 1.00 89.75 89 ARG A CA 1
ATOM 728 C C . ARG A 1 89 ? -9.105 7.241 19.220 1.00 89.75 89 ARG A C 1
ATOM 730 O O . ARG A 1 89 ? -9.882 7.283 20.170 1.00 89.75 89 ARG A O 1
ATOM 737 N N . ALA A 1 90 ? -8.075 8.080 19.098 1.00 88.94 90 ALA A N 1
ATOM 738 C CA . ALA A 1 90 ? -7.776 9.136 20.067 1.00 88.94 90 ALA A CA 1
ATOM 739 C C . ALA A 1 90 ? -8.896 10.190 20.159 1.00 88.94 90 ALA A C 1
ATOM 741 O O . ALA A 1 90 ? -9.172 10.701 21.240 1.00 88.94 90 ALA A O 1
ATOM 742 N N . ALA A 1 91 ? -9.593 10.462 19.052 1.00 89.31 91 ALA A N 1
ATOM 743 C CA . ALA A 1 91 ? -10.780 11.319 19.008 1.00 89.31 91 ALA A CA 1
ATOM 744 C C . ALA A 1 91 ? -12.062 10.639 19.543 1.00 89.31 91 ALA A C 1
ATOM 746 O O . ALA A 1 91 ? -13.155 11.186 19.401 1.00 89.31 91 ALA A O 1
ATOM 747 N N . GLY A 1 92 ? -11.956 9.440 20.129 1.00 87.31 92 GLY A N 1
ATOM 748 C CA . GLY A 1 92 ? -13.077 8.696 20.707 1.00 87.31 92 GLY A CA 1
ATOM 749 C C . GLY A 1 92 ? -13.957 7.972 19.684 1.00 87.31 92 GLY A C 1
ATOM 750 O O . GLY A 1 92 ? -15.050 7.527 20.030 1.00 87.31 92 GLY A O 1
ATOM 751 N N . ARG A 1 93 ? -13.522 7.849 18.422 1.00 87.38 93 ARG A N 1
ATOM 752 C CA . ARG A 1 93 ? -14.255 7.099 17.389 1.00 87.38 93 ARG A CA 1
ATOM 753 C C . ARG A 1 93 ? -13.894 5.622 17.471 1.00 87.38 93 ARG A C 1
ATOM 755 O O . ARG A 1 93 ? -12.721 5.253 17.428 1.00 87.38 93 ARG A O 1
ATOM 762 N N . GLU A 1 94 ? -14.909 4.768 17.514 1.00 85.25 94 GLU A N 1
ATOM 763 C CA . GLU A 1 94 ? -14.706 3.325 17.468 1.00 85.25 94 GLU A CA 1
ATOM 764 C C . GLU A 1 94 ? -14.353 2.880 16.040 1.00 85.25 94 GLU A C 1
ATOM 766 O O . GLU A 1 94 ? -15.083 3.143 15.082 1.00 85.25 94 GLU A O 1
ATOM 771 N N . VAL A 1 95 ? -13.199 2.227 15.892 1.00 85.00 95 VAL A N 1
ATOM 772 C CA . VAL A 1 95 ? -12.717 1.675 14.620 1.00 85.00 95 VAL A CA 1
ATOM 773 C C . VAL A 1 95 ? -12.416 0.195 14.830 1.00 85.00 95 VAL A C 1
ATOM 775 O O . VAL A 1 95 ? -11.351 -0.154 15.349 1.00 85.00 95 VAL A O 1
ATOM 778 N N . HIS A 1 96 ? -13.360 -0.665 14.438 1.00 87.50 96 HIS A N 1
ATOM 779 C CA . HIS A 1 96 ? -13.225 -2.117 14.555 1.00 87.50 96 HIS A CA 1
ATOM 780 C C . HIS A 1 96 ? -12.130 -2.662 13.630 1.00 87.50 96 HIS A C 1
ATOM 782 O O . HIS A 1 96 ? -12.120 -2.384 12.427 1.00 87.50 96 HIS A O 1
ATOM 788 N N . ASP A 1 97 ? -11.259 -3.511 14.177 1.00 85.06 97 ASP A N 1
ATOM 789 C CA . ASP A 1 97 ? -10.173 -4.159 13.429 1.00 85.06 97 ASP A CA 1
ATOM 790 C C . ASP A 1 97 ? -10.689 -5.028 12.275 1.00 85.06 97 ASP A C 1
ATOM 792 O O . ASP A 1 97 ? -10.061 -5.103 11.216 1.00 85.06 97 ASP A O 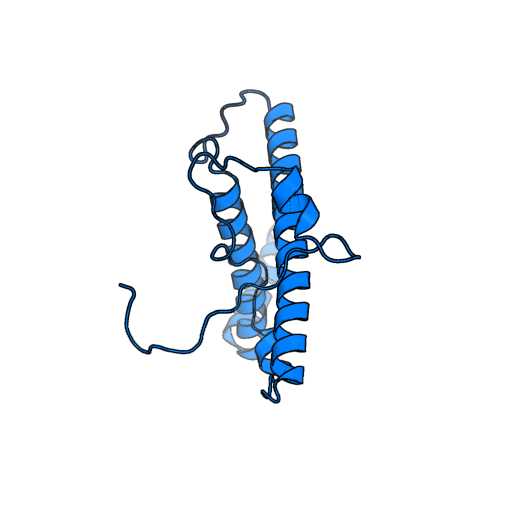1
ATOM 796 N N . ASP A 1 98 ? -11.883 -5.606 12.432 1.00 84.69 98 ASP A N 1
ATOM 797 C CA . ASP A 1 98 ? -12.544 -6.374 11.380 1.00 84.69 98 ASP A CA 1
ATOM 798 C C . ASP A 1 98 ? -12.763 -5.534 10.123 1.00 84.69 98 ASP A C 1
ATOM 800 O O . ASP A 1 98 ? -12.581 -6.029 9.015 1.00 84.69 98 ASP A O 1
ATOM 804 N N . VAL A 1 99 ? -13.096 -4.249 10.254 1.00 82.81 99 VAL A N 1
ATOM 805 C CA . VAL A 1 99 ? -13.278 -3.360 9.098 1.00 82.81 99 VAL A CA 1
ATOM 806 C C . VAL A 1 99 ? -11.929 -3.031 8.463 1.00 82.81 99 VAL A C 1
ATOM 808 O O . VAL A 1 99 ? -11.803 -3.066 7.238 1.00 82.81 99 VAL A O 1
ATOM 811 N N . LEU A 1 100 ? -10.899 -2.786 9.279 1.00 82.88 100 LEU A N 1
ATOM 812 C CA . LEU A 1 100 ? -9.542 -2.499 8.802 1.00 82.88 100 LEU A CA 1
ATOM 813 C C . LEU A 1 100 ? -8.965 -3.656 7.980 1.00 82.88 100 LEU A C 1
ATOM 815 O O . LEU A 1 100 ? -8.309 -3.416 6.966 1.00 82.88 100 LEU A O 1
ATOM 819 N N . ALA A 1 101 ? -9.290 -4.902 8.339 1.00 81.62 101 ALA A N 1
ATOM 820 C CA . ALA A 1 101 ? -8.892 -6.094 7.589 1.00 81.62 101 ALA A CA 1
ATOM 821 C C . ALA A 1 101 ? -9.423 -6.128 6.139 1.00 81.62 101 ALA A C 1
ATOM 823 O O . ALA A 1 101 ? -8.903 -6.878 5.307 1.00 81.62 101 ALA A O 1
ATOM 824 N N . HIS A 1 102 ? -10.440 -5.319 5.821 1.00 79.69 102 HIS A N 1
ATOM 825 C CA . HIS A 1 102 ? -11.037 -5.218 4.488 1.00 79.69 102 HIS A CA 1
ATOM 826 C C . HIS A 1 102 ? -10.552 -3.997 3.691 1.00 79.69 102 HIS A C 1
ATOM 828 O O . HIS A 1 102 ? -10.880 -3.874 2.508 1.00 79.69 102 HIS A O 1
ATOM 834 N N . ILE A 1 103 ? -9.751 -3.107 4.286 1.00 81.12 103 ILE A N 1
ATOM 835 C CA . ILE A 1 103 ? -9.215 -1.926 3.602 1.00 81.12 103 ILE A CA 1
ATOM 836 C C . ILE A 1 103 ? -7.935 -2.304 2.850 1.00 81.12 103 ILE A C 1
ATOM 838 O O . ILE A 1 103 ? -6.991 -2.858 3.409 1.00 81.12 103 ILE A O 1
ATOM 842 N N . SER A 1 104 ? -7.879 -1.977 1.556 1.00 79.81 104 SER A N 1
ATOM 843 C CA . SER A 1 104 ? -6.659 -2.148 0.764 1.00 79.81 104 SER A CA 1
ATOM 844 C C . SER A 1 104 ? -5.775 -0.896 0.849 1.00 79.81 104 SER A C 1
ATOM 846 O O . SER A 1 104 ? -6.268 0.202 0.582 1.00 79.81 104 SER A O 1
ATOM 848 N N . PRO A 1 105 ? -4.464 -1.029 1.121 1.00 79.31 105 PRO A N 1
ATOM 849 C CA . PRO A 1 105 ? -3.523 0.087 1.020 1.00 79.31 105 PRO A CA 1
ATOM 850 C C . PRO A 1 105 ? -3.178 0.432 -0.439 1.00 79.31 105 PRO A C 1
ATOM 852 O O . PRO A 1 105 ? -2.610 1.481 -0.709 1.00 79.31 105 PRO A O 1
ATOM 855 N N . ALA A 1 106 ? -3.545 -0.405 -1.415 1.00 78.12 106 ALA A N 1
ATOM 856 C CA . ALA A 1 106 ? -3.267 -0.171 -2.835 1.00 78.12 106 ALA A CA 1
ATOM 857 C C . ALA A 1 106 ? -4.308 0.739 -3.526 1.00 78.12 106 ALA A C 1
ATOM 859 O O . ALA A 1 106 ? -4.537 0.622 -4.728 1.00 78.12 106 ALA A O 1
ATOM 860 N N . ARG A 1 107 ? -4.981 1.625 -2.780 1.00 69.56 107 ARG A N 1
ATOM 861 C CA . ARG A 1 107 ? -5.925 2.600 -3.352 1.00 69.56 107 ARG A CA 1
ATOM 862 C C . ARG A 1 107 ? -5.165 3.745 -4.008 1.00 69.56 107 ARG A C 1
ATOM 864 O O . ARG A 1 107 ? -4.168 4.205 -3.474 1.00 69.56 107 ARG A O 1
ATOM 871 N N . SER A 1 108 ? -5.670 4.243 -5.128 1.00 62.03 108 SER A N 1
ATOM 872 C CA . SER A 1 108 ? -5.032 5.321 -5.891 1.00 62.03 108 SER A CA 1
ATOM 873 C C . SER A 1 108 ? -5.529 6.719 -5.547 1.00 62.03 108 SER A C 1
ATOM 875 O O . SER A 1 108 ? -4.971 7.700 -6.015 1.00 62.03 108 SER A O 1
ATOM 877 N N . SER A 1 109 ? -6.598 6.833 -4.757 1.00 63.75 109 SER A N 1
ATOM 878 C CA . SER A 1 109 ? -7.288 8.105 -4.514 1.00 63.75 109 SER A CA 1
ATOM 879 C C . SER A 1 109 ? -6.451 9.137 -3.749 1.00 63.75 109 SER A C 1
ATOM 881 O O . SER A 1 109 ? -6.818 10.305 -3.721 1.00 63.75 109 SER A O 1
ATOM 883 N N . ALA A 1 110 ? -5.361 8.720 -3.100 1.00 58.12 110 ALA A N 1
ATOM 884 C CA . ALA A 1 110 ? -4.514 9.594 -2.290 1.00 58.12 110 ALA A CA 1
ATOM 885 C C . ALA A 1 110 ? -3.318 10.190 -3.054 1.00 58.12 110 ALA A C 1
ATOM 887 O O . ALA A 1 110 ? -2.701 11.131 -2.559 1.00 58.12 110 ALA A O 1
ATOM 888 N N . VAL A 1 111 ? -2.999 9.684 -4.250 1.00 63.12 111 VAL A N 1
ATOM 889 C CA . VAL A 1 111 ? -1.844 10.140 -5.032 1.00 63.12 111 VAL A CA 1
ATOM 890 C C . VAL A 1 111 ? -2.338 10.948 -6.225 1.00 63.12 111 VAL A C 1
ATOM 892 O O . VAL A 1 111 ? -3.123 10.463 -7.036 1.00 63.12 111 VAL A O 1
ATOM 895 N N . ASN A 1 112 ? -1.868 12.191 -6.348 1.00 65.19 112 ASN A N 1
ATOM 896 C CA . ASN A 1 112 ? -2.085 12.954 -7.569 1.00 65.19 112 ASN A CA 1
ATOM 897 C C . ASN A 1 112 ? -1.058 12.509 -8.617 1.00 65.19 112 ASN A C 1
ATOM 899 O O . ASN A 1 112 ? 0.144 12.685 -8.430 1.00 65.19 112 ASN A O 1
ATOM 903 N N . HIS A 1 113 ? -1.538 11.896 -9.696 1.00 62.78 113 HIS A N 1
ATOM 904 C CA . HIS A 1 113 ? -0.705 11.373 -10.781 1.00 62.78 113 HIS A CA 1
ATOM 905 C C . HIS A 1 113 ? -0.565 12.350 -11.958 1.00 62.78 113 HIS A C 1
ATOM 907 O O . HIS A 1 113 ? 0.178 12.073 -12.899 1.00 62.78 113 HIS A O 1
ATOM 913 N N . TYR A 1 114 ? -1.300 13.464 -11.930 1.00 60.47 114 TYR A N 1
ATOM 914 C CA . TYR A 1 114 ? -1.450 14.374 -13.058 1.00 60.47 114 TYR A CA 1
ATOM 915 C C . TYR A 1 114 ? -0.839 15.748 -12.762 1.00 60.47 114 TYR A C 1
ATOM 917 O O . TYR A 1 114 ? -0.954 16.271 -11.655 1.00 60.47 114 TYR A O 1
ATOM 925 N N . GLY A 1 115 ? -0.261 16.365 -13.797 1.00 61.84 115 GLY A N 1
ATOM 926 C CA . GLY A 1 115 ? 0.209 17.752 -13.774 1.00 61.84 115 GLY A CA 1
ATOM 927 C C . GLY A 1 115 ? 1.699 17.925 -13.464 1.00 61.84 115 GLY A C 1
ATOM 928 O O . GLY A 1 115 ? 2.422 16.971 -13.189 1.00 61.84 115 GLY A O 1
ATOM 929 N N . SER A 1 116 ? 2.160 19.174 -13.547 1.00 61.97 116 SER A N 1
ATOM 930 C CA . SER A 1 116 ? 3.480 19.573 -13.057 1.00 61.97 116 SER A CA 1
ATOM 931 C C . SER A 1 116 ? 3.355 19.903 -11.576 1.00 61.97 116 SER A C 1
ATOM 933 O O . SER A 1 116 ? 2.627 20.826 -11.213 1.00 61.97 116 SER A O 1
ATOM 935 N N . ILE A 1 117 ? 4.048 19.151 -10.727 1.00 67.25 117 ILE A N 1
ATOM 936 C CA . ILE A 1 117 ? 4.103 19.428 -9.293 1.00 67.25 117 ILE A CA 1
ATOM 937 C C . ILE A 1 117 ? 5.352 20.269 -9.050 1.00 67.25 117 ILE A C 1
ATOM 939 O O . ILE A 1 117 ? 6.469 19.755 -9.069 1.00 67.25 117 ILE A O 1
ATOM 943 N N . THR A 1 118 ? 5.165 21.569 -8.838 1.00 72.38 118 THR A N 1
ATOM 944 C CA . THR A 1 118 ? 6.241 22.414 -8.320 1.00 72.38 118 THR A CA 1
ATOM 945 C C . THR A 1 118 ? 6.324 22.182 -6.821 1.00 72.38 118 THR A C 1
ATOM 947 O O . THR A 1 118 ? 5.431 22.580 -6.076 1.00 72.38 118 THR A O 1
ATOM 950 N N . VAL A 1 119 ? 7.376 21.488 -6.399 1.00 77.50 119 VAL A N 1
ATOM 951 C CA . VAL A 1 119 ? 7.654 21.219 -4.989 1.00 77.50 119 VAL A CA 1
ATOM 952 C C . VAL A 1 119 ? 8.580 22.310 -4.473 1.00 77.50 119 VAL A C 1
ATOM 954 O O . VAL A 1 119 ? 9.716 22.431 -4.928 1.00 77.50 119 VAL A O 1
ATOM 957 N N . ASP A 1 120 ? 8.086 23.102 -3.528 1.00 84.50 120 ASP A N 1
ATOM 958 C CA . ASP A 1 120 ? 8.931 23.963 -2.708 1.00 84.50 120 ASP A CA 1
ATOM 959 C C . ASP A 1 120 ? 9.545 23.100 -1.602 1.00 84.50 120 ASP A C 1
ATOM 961 O O . ASP A 1 120 ? 8.890 22.760 -0.615 1.00 84.50 120 ASP A O 1
ATOM 965 N N . TYR A 1 121 ? 10.790 22.677 -1.818 1.00 82.81 121 TYR A N 1
ATOM 966 C CA . TYR A 1 121 ? 11.461 21.727 -0.937 1.00 82.81 121 TYR A CA 1
ATOM 967 C C . TYR A 1 121 ? 11.596 22.247 0.492 1.00 82.81 121 TYR A C 1
ATOM 969 O O . TYR A 1 121 ? 11.366 21.482 1.425 1.00 82.81 121 TYR A O 1
ATOM 977 N N . GLU A 1 122 ? 11.938 23.525 0.677 1.00 83.62 122 GLU A N 1
ATOM 978 C CA . GLU A 1 122 ? 12.133 24.102 2.012 1.00 83.62 122 GLU A CA 1
ATOM 979 C C . GLU A 1 122 ? 10.820 24.113 2.789 1.00 83.62 122 GLU A C 1
ATOM 981 O O . GLU A 1 122 ? 10.765 23.692 3.947 1.00 83.62 122 GLU A O 1
ATOM 986 N N . ARG A 1 123 ? 9.737 24.516 2.121 1.00 83.12 123 ARG A N 1
ATOM 987 C CA . ARG A 1 123 ? 8.405 24.533 2.717 1.00 83.12 123 ARG A CA 1
ATOM 988 C C . ARG A 1 123 ? 7.891 23.133 3.046 1.00 83.12 123 ARG A C 1
ATOM 990 O O . ARG A 1 123 ? 7.242 22.955 4.076 1.00 83.12 123 ARG A O 1
ATOM 997 N N . GLU A 1 124 ? 8.116 22.150 2.181 1.00 81.94 124 GLU A N 1
ATOM 998 C CA . GLU A 1 124 ? 7.670 20.772 2.422 1.00 81.94 124 GLU A CA 1
ATOM 999 C C . GLU A 1 124 ? 8.471 20.107 3.543 1.00 81.94 124 GLU A C 1
ATOM 1001 O O . GLU A 1 124 ? 7.878 19.487 4.421 1.00 81.94 124 GLU A O 1
ATOM 1006 N N . LEU A 1 125 ? 9.795 20.296 3.569 1.00 81.81 125 LEU A N 1
ATOM 1007 C CA . LEU A 1 125 ? 10.663 19.793 4.639 1.00 81.81 125 LEU A CA 1
ATOM 1008 C C . LEU A 1 125 ? 10.283 20.382 6.001 1.00 81.81 125 LEU A C 1
ATOM 1010 O O . LEU A 1 125 ? 10.253 19.654 6.989 1.00 81.81 125 LEU A O 1
ATOM 1014 N N . ALA A 1 126 ? 9.942 21.673 6.051 1.00 83.75 126 ALA A N 1
ATOM 1015 C CA . ALA A 1 126 ? 9.533 22.345 7.284 1.00 83.75 126 ALA A CA 1
ATOM 1016 C C . ALA A 1 126 ? 8.198 21.836 7.861 1.00 83.75 126 ALA A C 1
ATOM 1018 O O . ALA A 1 126 ? 7.926 22.042 9.041 1.00 83.75 126 ALA A O 1
ATOM 1019 N N . GLN A 1 127 ? 7.357 21.192 7.047 1.00 81.50 127 GLN A N 1
ATOM 1020 C CA . GLN A 1 127 ? 6.075 20.626 7.483 1.00 81.50 127 GLN A CA 1
ATOM 1021 C C . GLN A 1 127 ? 6.202 19.198 8.023 1.00 81.50 127 GLN A C 1
ATOM 1023 O O . GLN A 1 127 ? 5.227 18.671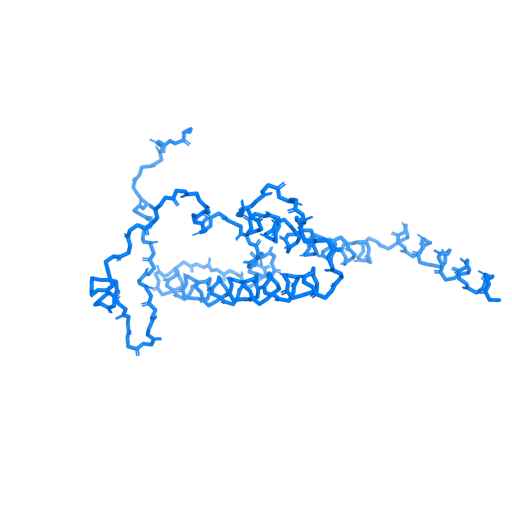 8.559 1.00 81.50 127 GLN A O 1
ATOM 1028 N N . LEU A 1 128 ? 7.357 18.552 7.850 1.00 84.25 128 LEU A N 1
ATOM 1029 C CA . LEU A 1 128 ? 7.545 17.175 8.282 1.00 84.25 128 LEU A CA 1
ATOM 1030 C C . LEU A 1 128 ? 7.661 17.088 9.805 1.00 84.25 128 LEU A C 1
ATOM 1032 O O . LEU A 1 128 ? 8.280 17.930 10.453 1.00 84.25 128 LEU A O 1
ATOM 1036 N N . ASP A 1 129 ? 7.082 16.033 10.373 1.00 83.94 129 ASP A N 1
ATOM 1037 C CA . ASP A 1 129 ? 7.287 15.693 11.775 1.00 83.94 129 ASP A CA 1
ATOM 1038 C C . ASP A 1 129 ? 8.716 15.176 12.035 1.00 83.94 129 ASP A C 1
ATOM 1040 O O . ASP A 1 129 ? 9.512 14.961 11.119 1.00 83.94 129 ASP A O 1
ATOM 1044 N N . GLU A 1 130 ? 9.043 14.917 13.303 1.00 80.12 130 GLU A N 1
ATOM 1045 C CA . GLU A 1 130 ? 10.354 14.393 13.725 1.00 80.12 130 GLU A CA 1
ATOM 1046 C C . GLU A 1 130 ? 10.740 13.062 13.052 1.00 80.12 130 GLU A C 1
ATOM 1048 O O . GLU A 1 130 ? 11.906 12.666 13.066 1.00 80.12 130 GLU A O 1
ATOM 1053 N N . ARG A 1 131 ? 9.770 12.350 12.464 1.00 81.88 131 ARG A N 1
ATOM 1054 C CA . ARG A 1 131 ? 9.975 11.096 11.731 1.00 81.88 131 ARG A CA 1
ATOM 1055 C C . ARG A 1 131 ? 9.934 11.282 10.212 1.00 81.88 131 ARG A C 1
ATOM 1057 O O . ARG A 1 131 ? 9.966 10.289 9.489 1.00 81.88 131 ARG A O 1
ATOM 1064 N N . GLY A 1 132 ? 9.889 12.519 9.720 1.00 81.94 132 GLY A N 1
ATOM 1065 C CA . GLY A 1 132 ? 9.887 12.831 8.294 1.00 81.94 132 GLY A CA 1
ATOM 1066 C C . GLY A 1 132 ? 8.526 12.656 7.616 1.00 81.94 132 GLY A C 1
ATOM 1067 O O . GLY A 1 132 ? 8.478 12.447 6.404 1.00 81.94 132 GLY A O 1
ATOM 1068 N N . ARG A 1 133 ? 7.415 12.692 8.361 1.00 83.25 133 ARG A N 1
ATOM 1069 C CA . ARG A 1 133 ? 6.063 12.482 7.819 1.00 83.25 133 ARG A CA 1
ATOM 1070 C C . ARG A 1 133 ? 5.308 13.789 7.693 1.00 83.25 133 ARG A C 1
ATOM 1072 O O . ARG A 1 133 ? 5.350 14.636 8.576 1.00 83.25 133 ARG A O 1
ATOM 1079 N N . GLN A 1 134 ? 4.566 13.912 6.603 1.00 83.06 134 GLN A N 1
ATOM 1080 C CA . GLN A 1 134 ? 3.609 14.983 6.404 1.00 83.06 134 GLN A CA 1
ATOM 1081 C C . GLN A 1 134 ? 2.432 14.848 7.385 1.00 83.06 134 GLN A C 1
ATOM 1083 O O . GLN A 1 134 ? 2.013 13.730 7.712 1.00 83.06 134 GLN A O 1
ATOM 1088 N N . PRO A 1 135 ? 1.854 15.974 7.828 1.00 83.44 135 PRO A N 1
ATOM 1089 C CA . PRO A 1 135 ? 0.667 15.959 8.665 1.00 83.44 135 PRO A CA 1
ATOM 1090 C C . PRO A 1 135 ? -0.514 15.325 7.921 1.00 83.44 135 PRO A C 1
ATOM 1092 O O . PRO A 1 135 ? -0.679 15.470 6.706 1.00 83.44 135 PRO A O 1
ATOM 1095 N N . LEU A 1 136 ? -1.367 14.619 8.667 1.00 81.75 136 LEU A N 1
ATOM 1096 C CA . LEU A 1 136 ? -2.590 14.048 8.115 1.00 81.75 136 LEU A CA 1
ATOM 1097 C C . LEU A 1 136 ? -3.509 15.162 7.606 1.00 81.75 136 LEU A C 1
ATOM 1099 O O . LEU A 1 136 ? -3.737 16.162 8.285 1.00 81.75 136 LEU A O 1
ATOM 1103 N N . ARG A 1 137 ? -4.069 14.968 6.408 1.00 75.88 137 ARG A N 1
ATOM 1104 C CA . ARG A 1 137 ? -5.086 15.871 5.863 1.00 75.88 137 ARG A CA 1
ATOM 1105 C C . ARG A 1 137 ? -6.334 15.785 6.734 1.00 75.88 137 ARG A C 1
ATOM 1107 O O . ARG A 1 137 ? -7.021 14.765 6.729 1.00 75.88 137 ARG A O 1
ATOM 1114 N N . THR A 1 138 ? -6.641 16.853 7.456 1.00 68.19 138 THR A N 1
ATOM 1115 C CA . THR A 1 138 ? -7.911 16.980 8.162 1.00 68.19 138 THR A CA 1
ATOM 1116 C C . THR A 1 138 ? -8.992 17.292 7.131 1.00 68.19 138 THR A C 1
ATOM 1118 O O . THR A 1 138 ? -8.995 18.344 6.497 1.00 68.19 138 THR A O 1
ATOM 1121 N N . VAL A 1 139 ? -9.912 16.354 6.905 1.00 55.59 139 VAL A N 1
ATOM 1122 C CA . VAL A 1 139 ? -11.183 16.716 6.273 1.00 55.59 139 VAL A CA 1
ATOM 1123 C C . VAL A 1 139 ? -11.959 17.438 7.360 1.00 55.59 139 VAL A C 1
ATOM 1125 O O . VAL A 1 139 ? -12.352 16.805 8.338 1.00 55.59 139 VAL A O 1
ATOM 1128 N N . THR A 1 140 ? -12.136 18.753 7.231 1.00 39.84 140 THR A N 1
ATOM 1129 C CA . THR A 1 140 ? -13.115 19.487 8.033 1.00 39.84 140 THR A CA 1
ATOM 1130 C C . THR A 1 140 ? -14.458 18.806 7.790 1.00 39.84 140 THR A C 1
ATOM 1132 O O . THR A 1 140 ? -15.063 18.979 6.735 1.00 39.84 140 THR A O 1
ATOM 1135 N N . THR A 1 141 ? -14.901 17.943 8.703 1.00 43.84 141 THR A N 1
ATOM 1136 C CA . THR A 1 141 ? -16.257 17.393 8.687 1.00 43.84 141 THR A CA 1
ATOM 1137 C C . THR A 1 141 ? -17.221 18.486 9.125 1.00 43.84 141 THR A C 1
ATOM 1139 O O . THR A 1 141 ? -17.826 18.373 10.177 1.00 43.84 141 THR A O 1
ATOM 1142 N N . ASP A 1 142 ? -17.332 19.537 8.318 1.00 36.38 142 ASP A N 1
ATOM 1143 C CA . ASP A 1 142 ? -18.424 20.500 8.337 1.00 36.38 142 ASP A CA 1
ATOM 1144 C C . ASP A 1 142 ? -18.851 20.716 6.885 1.00 36.38 142 ASP A C 1
ATOM 1146 O O . ASP A 1 142 ? -18.107 21.258 6.070 1.00 36.38 142 ASP A O 1
ATOM 1150 N N . GLY A 1 143 ? -20.052 20.231 6.560 1.00 30.03 143 GLY A N 1
ATOM 1151 C CA . GLY A 1 143 ? -20.674 20.385 5.246 1.00 30.03 143 GLY A CA 1
ATOM 1152 C C . GLY A 1 143 ? -20.968 19.060 4.550 1.00 30.03 143 GLY A C 1
ATOM 1153 O O . GLY A 1 143 ? -20.252 18.634 3.648 1.00 30.03 143 GLY A O 1
ATOM 1154 N N . ILE A 1 144 ? -22.086 18.425 4.913 1.00 38.69 144 ILE A N 1
ATOM 1155 C CA . ILE A 1 144 ? -22.778 17.527 3.984 1.00 38.69 144 ILE A CA 1
ATOM 1156 C C . ILE A 1 144 ? -23.220 18.397 2.800 1.00 38.69 144 ILE A C 1
ATOM 1158 O O . ILE A 1 144 ? -24.167 19.167 2.923 1.00 38.69 144 ILE A O 1
ATOM 1162 N N . GLY A 1 145 ? -22.518 18.284 1.671 1.00 40.69 145 GLY A N 1
ATOM 1163 C CA . GLY A 1 145 ? -22.948 18.842 0.388 1.00 40.69 145 GLY A CA 1
ATOM 1164 C C . GLY A 1 145 ? -21.968 19.818 -0.256 1.00 40.69 145 GLY A C 1
ATOM 1165 O O . GLY A 1 145 ? -22.172 21.020 -0.184 1.00 40.69 145 GLY A O 1
ATOM 1166 N N . ALA A 1 146 ? -20.962 19.295 -0.958 1.00 29.17 146 ALA A N 1
ATOM 1167 C CA . ALA A 1 146 ? -20.422 19.888 -2.186 1.00 29.17 146 ALA A CA 1
ATOM 1168 C C . ALA A 1 146 ? -19.390 18.927 -2.791 1.00 29.17 146 ALA A C 1
ATOM 1170 O O . ALA A 1 146 ? -18.352 18.675 -2.184 1.00 29.17 146 ALA A O 1
ATOM 1171 N N . GLY A 1 147 ? -19.672 18.396 -3.980 1.00 29.98 147 GLY A N 1
ATOM 1172 C CA . GLY A 1 147 ? -18.694 17.633 -4.756 1.00 29.98 147 GLY A CA 1
ATOM 1173 C C . GLY A 1 147 ? -19.316 16.514 -5.577 1.00 29.98 147 GLY A C 1
ATOM 1174 O O . GLY A 1 147 ? -19.122 15.342 -5.262 1.00 29.98 147 GLY A O 1
ATOM 1175 N N . LEU A 1 148 ? -20.082 16.901 -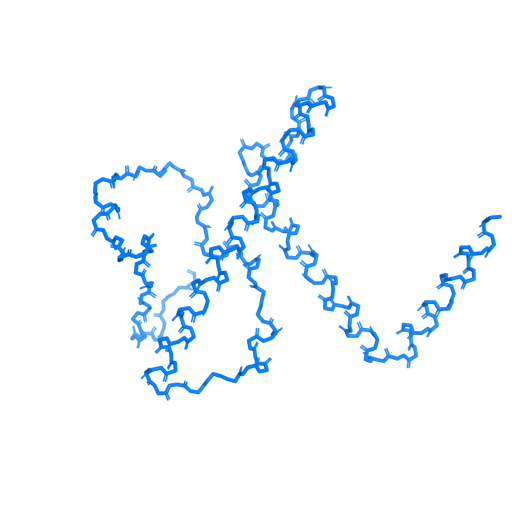6.601 1.00 32.31 148 LEU A N 1
ATOM 1176 C CA . LEU A 1 148 ? -20.008 16.203 -7.886 1.00 32.31 148 LEU A CA 1
ATOM 1177 C C . LEU A 1 148 ? -18.598 16.386 -8.460 1.00 32.31 148 LEU A C 1
ATOM 1179 O O . LEU A 1 148 ? -18.038 17.487 -8.244 1.00 32.31 148 LEU A O 1
#